Protein AF-A0A4Y9FQD1-F1 (afdb_monomer)

Organism: Streptococcus acidominimus (NCBI:txid1326)

Foldseek 3Di:
DDDDDDDPDPVVVVVVVVVVVVVVCVVCVCVVVVVVVVVVVVVVVVVVVVVVVVVVVVVVVVVVVVVVVVVVVVVVVQLVLLQVLLVVLVHDSVCSVVQDDPDSVSSNVSSVVVSVVVVVVVVVVVVD

InterPro domains:
  IPR025580 Capsid assembly scaffolding protein Gp46 [PF14265] (9-127)

Solvent-accessible surface area (backbone atoms only — not comparable to full-atom values): 7179 Å² total; per-residue (Å²): 131,85,78,90,75,85,79,89,47,71,70,59,48,53,48,54,50,49,54,53,51,50,56,51,49,65,75,50,67,59,48,65,62,52,50,54,51,48,56,50,51,51,52,49,50,51,52,51,51,54,50,51,54,51,50,52,53,50,52,53,51,49,52,51,52,49,52,59,45,51,54,48,50,54,52,49,51,50,50,52,50,32,40,52,46,18,55,75,48,71,38,57,72,90,50,12,85,68,53,55,61,94,48,72,68,45,30,44,54,40,29,50,51,50,36,56,48,52,53,54,52,54,55,61,62,72,78,108

Secondary structure (DSSP, 8-state):
-PPPPPP-SHHHHHHHHHHHHHHHHHHTTTHHHHHHHHHHHHHHHHHHHHHHHHHHHHHHHHHHHHHHHHHHHHHHHHHHHHHHHHHHTT--GGGGGG---SSHHHHHHHHHHHHHHHHHHHHHHH--

Mean predicted aligned error: 10.74 Å

Nearest PDB structures (foldseek):
  3g67-assembly1_B  TM=3.953E-01  e=9.679E+00  Thermotoga maritima
  3g6b-assembly1_B  TM=3.964E-01  e=9.679E+00  Thermotoga maritima

pLDDT: mean 89.92, std 9.3, range [47.16, 97.5]

Radius of gyration: 43.84 Å; Cα contacts (8 Å, |Δi|>4): 45; chains: 1; bounding box: 84×26×117 Å

Structure (mmCIF, N/CA/C/O backbone):
data_AF-A0A4Y9FQD1-F1
#
_entry.id   AF-A0A4Y9FQD1-F1
#
loop_
_atom_site.group_PDB
_atom_site.id
_atom_site.type_symbol
_atom_site.label_atom_id
_atom_site.label_alt_id
_atom_site.label_comp_id
_atom_site.label_asym_id
_atom_site.label_entity_id
_atom_site.label_seq_id
_atom_site.pdbx_PDB_ins_code
_atom_site.Cartn_x
_atom_site.Cartn_y
_atom_site.Cartn_z
_atom_site.occupancy
_atom_site.B_iso_or_equiv
_atom_site.auth_seq_id
_atom_site.auth_comp_id
_atom_site.auth_asym_id
_atom_site.auth_atom_id
_atom_site.pdbx_PDB_model_num
ATOM 1 N N . MET A 1 1 ? -33.804 21.192 56.366 1.00 48.72 1 MET A N 1
ATOM 2 C CA . MET A 1 1 ? -33.091 20.150 57.135 1.00 48.72 1 MET A CA 1
ATOM 3 C C . MET A 1 1 ? -34.167 19.258 57.721 1.00 48.72 1 MET A C 1
ATOM 5 O O . MET A 1 1 ? -35.011 19.784 58.428 1.00 48.72 1 MET A O 1
ATOM 9 N N . SER A 1 2 ? -34.240 17.985 57.329 1.00 73.19 2 SER A N 1
ATOM 10 C CA . SER A 1 2 ? -35.227 17.065 57.913 1.00 73.19 2 SER A CA 1
ATOM 11 C C . SER A 1 2 ? -34.870 16.840 59.379 1.00 73.19 2 SER A C 1
ATOM 13 O O . SER A 1 2 ? -33.720 16.505 59.662 1.00 73.19 2 SER A O 1
ATOM 15 N N . GLU A 1 3 ? -35.821 17.021 60.293 1.00 79.12 3 GLU A N 1
ATOM 16 C CA . GLU A 1 3 ? -35.652 16.622 61.692 1.00 79.12 3 GLU A CA 1
ATOM 17 C C . GLU A 1 3 ? -35.409 15.108 61.777 1.00 79.12 3 GLU A C 1
ATOM 19 O O . GLU A 1 3 ? -35.915 14.329 60.959 1.00 79.12 3 GLU A O 1
ATOM 24 N N . PHE A 1 4 ? -34.573 14.697 62.732 1.00 80.62 4 PHE A N 1
ATOM 25 C CA . PHE A 1 4 ? -34.274 13.290 62.969 1.00 80.62 4 PHE A CA 1
ATOM 26 C C . PHE A 1 4 ? -35.515 12.603 63.542 1.00 80.62 4 PHE A C 1
ATOM 28 O O . PHE A 1 4 ? -35.974 12.949 64.628 1.00 80.62 4 PHE A O 1
ATOM 35 N N . LYS A 1 5 ? -36.041 11.616 62.814 1.00 81.44 5 LYS A N 1
ATOM 36 C CA . LYS A 1 5 ? -37.137 10.769 63.280 1.00 81.44 5 LYS A CA 1
ATOM 37 C C . LYS A 1 5 ? -36.567 9.463 63.826 1.00 81.44 5 LYS A C 1
ATOM 39 O O . LYS A 1 5 ? -35.915 8.722 63.089 1.00 81.44 5 LYS A O 1
ATOM 44 N N . THR A 1 6 ? -36.812 9.189 65.105 1.00 82.00 6 THR A N 1
ATOM 45 C CA . THR A 1 6 ? -36.463 7.919 65.750 1.00 82.00 6 THR A CA 1
ATOM 46 C C . THR A 1 6 ? -37.220 6.766 65.100 1.00 82.00 6 THR A C 1
ATOM 48 O O . THR A 1 6 ? -38.415 6.869 64.831 1.00 82.00 6 THR A O 1
ATOM 51 N N . ILE A 1 7 ? -36.509 5.675 64.822 1.00 84.81 7 ILE A N 1
ATOM 52 C CA . ILE A 1 7 ? -37.099 4.443 64.297 1.00 84.81 7 ILE A CA 1
ATOM 53 C C . ILE A 1 7 ? -37.587 3.632 65.494 1.00 84.81 7 ILE A C 1
ATOM 55 O O . ILE A 1 7 ? -36.787 3.287 66.362 1.00 84.81 7 ILE A O 1
ATOM 59 N N . GLU A 1 8 ? -38.884 3.341 65.547 1.00 86.56 8 GLU A N 1
ATOM 60 C CA . GLU A 1 8 ? -39.513 2.719 66.722 1.00 86.56 8 GLU A CA 1
ATOM 61 C C . GLU A 1 8 ? -39.756 1.218 66.529 1.00 86.56 8 GLU A C 1
ATOM 63 O O . GLU A 1 8 ? -40.037 0.498 67.486 1.00 86.56 8 GLU A O 1
ATOM 68 N N . THR A 1 9 ? -39.623 0.717 65.295 1.00 91.38 9 THR A N 1
ATOM 69 C CA . THR A 1 9 ? -39.873 -0.692 64.972 1.00 91.38 9 THR A CA 1
ATOM 70 C C . THR A 1 9 ? -38.828 -1.275 64.024 1.00 91.38 9 THR A C 1
ATOM 72 O O . THR A 1 9 ? -38.329 -0.605 63.118 1.00 91.38 9 THR A O 1
ATOM 75 N N . GLN A 1 10 ? -38.552 -2.576 64.171 1.00 89.94 10 GLN A N 1
ATOM 76 C CA . GLN A 1 10 ? -37.662 -3.308 63.260 1.00 89.94 10 GLN A CA 1
ATOM 77 C C . GLN A 1 10 ? -38.162 -3.255 61.808 1.00 89.94 10 GLN A C 1
ATOM 79 O O . GLN A 1 10 ? -37.381 -3.099 60.876 1.00 89.94 10 GLN A O 1
ATOM 84 N N . LYS A 1 11 ? -39.484 -3.295 61.614 1.00 88.75 11 LYS A N 1
ATOM 85 C CA . LYS A 1 11 ? -40.111 -3.226 60.290 1.00 88.75 11 LYS A CA 1
ATOM 86 C C . LYS A 1 11 ? -39.841 -1.893 59.578 1.00 88.75 11 LYS A C 1
ATOM 88 O O . LYS A 1 11 ? -39.659 -1.877 58.362 1.00 88.75 11 LYS A O 1
ATOM 93 N N . GLU A 1 12 ? -39.821 -0.778 60.308 1.00 88.19 12 GLU A N 1
ATOM 94 C CA . GLU A 1 12 ? -39.453 0.529 59.748 1.00 88.19 12 GLU A CA 1
ATOM 95 C C . GLU A 1 12 ? -37.965 0.601 59.398 1.00 88.19 12 GLU A C 1
ATOM 97 O O . GLU A 1 12 ? -37.618 1.126 58.337 1.00 88.19 12 GLU A O 1
ATOM 102 N N . LEU A 1 13 ? -37.098 0.026 60.237 1.00 90.56 13 LEU A N 1
ATOM 103 C CA . LEU A 1 13 ? -35.665 -0.075 59.957 1.00 90.56 13 LEU A CA 1
ATOM 104 C C . LEU A 1 13 ? -35.409 -0.869 58.669 1.00 90.56 13 LEU A C 1
ATOM 106 O O . LEU A 1 13 ? -34.745 -0.370 57.757 1.00 90.56 13 LEU A O 1
ATOM 110 N N . ASP A 1 14 ? -35.996 -2.061 58.560 1.00 92.38 14 ASP A N 1
ATOM 111 C CA . ASP A 1 14 ? -35.841 -2.942 57.400 1.00 92.38 14 ASP A CA 1
ATOM 112 C C . ASP A 1 14 ? -36.347 -2.271 56.119 1.00 92.38 14 ASP A C 1
ATOM 114 O O . ASP A 1 14 ? -35.713 -2.371 55.065 1.00 92.38 14 ASP A O 1
ATOM 118 N N . ARG A 1 15 ? -37.452 -1.516 56.202 1.00 91.75 15 ARG A N 1
ATOM 119 C CA . ARG A 1 15 ? -37.978 -0.737 55.075 1.00 91.75 15 ARG A CA 1
ATOM 120 C C . ARG A 1 15 ? -36.991 0.338 54.614 1.00 91.75 15 ARG A C 1
ATOM 122 O O . ARG A 1 15 ? -36.703 0.420 53.421 1.00 91.75 15 ARG A O 1
ATOM 129 N N . ILE A 1 16 ? -36.467 1.152 55.531 1.00 89.81 16 ILE A N 1
ATOM 130 C CA . ILE A 1 16 ? -35.540 2.247 55.199 1.00 89.81 16 ILE A CA 1
ATOM 131 C C . ILE A 1 16 ? -34.241 1.695 54.598 1.00 89.81 16 ILE A C 1
ATOM 133 O O . ILE A 1 16 ? -33.730 2.239 53.612 1.00 89.81 16 ILE A O 1
ATOM 137 N N . ILE A 1 17 ? -33.716 0.604 55.165 1.00 91.75 17 ILE A N 1
ATOM 138 C CA . ILE A 1 17 ? -32.528 -0.084 54.647 1.00 91.75 17 ILE A CA 1
ATOM 139 C C . ILE A 1 17 ? -32.807 -0.629 53.245 1.00 91.75 17 ILE A C 1
ATOM 141 O O . ILE A 1 17 ? -32.017 -0.386 52.333 1.00 91.75 17 ILE A O 1
ATOM 145 N N . SER A 1 18 ? -33.949 -1.288 53.042 1.00 91.62 18 SER A N 1
ATOM 146 C CA . SER A 1 18 ? -34.343 -1.839 51.740 1.00 91.62 18 SER A CA 1
ATOM 147 C C . SER A 1 18 ? -34.477 -0.754 50.672 1.00 91.62 18 SER A C 1
ATOM 149 O O . SER A 1 18 ? -33.934 -0.901 49.579 1.00 91.62 18 SER A O 1
ATOM 151 N N . GLU A 1 19 ? -35.117 0.376 50.987 1.00 92.56 19 GLU A N 1
ATOM 152 C CA . GLU A 1 19 ? -35.219 1.523 50.076 1.00 92.56 19 GLU A CA 1
ATOM 153 C C . GLU A 1 19 ? -33.838 2.113 49.746 1.00 92.56 19 GLU A C 1
ATOM 155 O O . GLU A 1 19 ? -33.565 2.486 48.602 1.00 92.56 19 GLU A O 1
ATOM 160 N N . ARG A 1 20 ? -32.932 2.195 50.729 1.00 92.56 20 ARG A N 1
ATOM 161 C CA . ARG A 1 20 ? -31.570 2.700 50.511 1.00 92.56 20 ARG A CA 1
ATOM 162 C C . ARG A 1 20 ? -30.737 1.748 49.653 1.00 92.56 20 ARG A C 1
ATOM 164 O O . ARG A 1 20 ? -30.029 2.224 48.766 1.00 92.56 20 ARG A O 1
ATOM 171 N N . LEU A 1 21 ? -30.863 0.441 49.872 1.00 90.75 21 LEU A N 1
ATOM 172 C CA . LEU A 1 21 ? -30.219 -0.591 49.060 1.00 90.75 21 LEU A CA 1
ATOM 173 C C . LEU A 1 21 ? -30.775 -0.615 47.634 1.00 90.75 21 LEU A C 1
ATOM 175 O O . LEU A 1 21 ? -29.994 -0.710 46.694 1.00 90.75 21 LEU A O 1
ATOM 179 N N . ALA A 1 22 ? -32.089 -0.464 47.450 1.00 91.94 22 ALA A N 1
ATOM 180 C CA . ALA A 1 22 ? -32.702 -0.363 46.126 1.00 91.94 22 ALA A CA 1
ATOM 181 C C . ALA A 1 22 ? -32.187 0.865 45.362 1.00 91.94 22 ALA A C 1
ATOM 183 O O . ALA A 1 22 ? -31.768 0.748 44.214 1.00 91.94 22 ALA A O 1
ATOM 184 N N . ARG A 1 23 ? -32.112 2.032 46.024 1.00 90.69 23 ARG A N 1
ATOM 185 C CA . ARG A 1 23 ? -31.501 3.236 45.437 1.00 90.69 23 ARG A CA 1
ATOM 186 C C . ARG A 1 23 ? -30.039 3.013 45.051 1.00 90.69 23 ARG A C 1
ATOM 188 O O . ARG A 1 23 ? -29.623 3.505 44.011 1.00 90.69 23 ARG A O 1
ATOM 195 N N . GLN A 1 24 ? -29.257 2.297 45.862 1.00 89.12 24 GLN A N 1
ATOM 196 C CA . GLN A 1 24 ? -27.869 1.977 45.515 1.00 89.12 24 GLN A CA 1
ATOM 197 C C . GLN A 1 24 ? -27.778 1.015 44.332 1.00 89.12 24 GLN A C 1
ATOM 199 O O . GLN A 1 24 ? -27.035 1.304 43.404 1.00 89.12 24 GLN A O 1
ATOM 204 N N . LYS A 1 25 ? -28.553 -0.073 44.324 1.00 88.12 25 LYS A N 1
ATOM 205 C CA . LYS A 1 25 ? -28.577 -1.032 43.211 1.00 88.12 25 LYS A CA 1
ATOM 206 C C . LYS A 1 25 ? -28.956 -0.351 41.900 1.00 88.12 25 LYS A C 1
ATOM 208 O O . LYS A 1 25 ? -28.228 -0.493 40.929 1.00 88.12 25 LYS A O 1
ATOM 213 N N . ASN A 1 26 ? -29.996 0.485 41.907 1.00 89.50 26 ASN A N 1
ATOM 214 C CA . ASN A 1 26 ? -30.429 1.230 40.722 1.00 89.50 26 ASN A CA 1
ATOM 215 C C . ASN A 1 26 ? -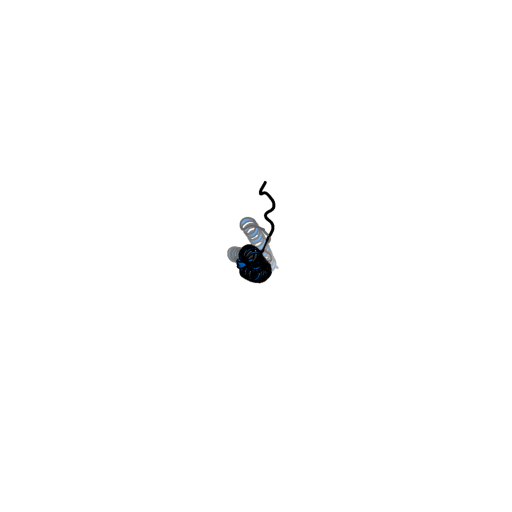29.356 2.173 40.163 1.00 89.50 26 ASN A C 1
ATOM 217 O O . ASN A 1 26 ? -29.339 2.423 38.966 1.00 89.50 26 ASN A O 1
ATOM 221 N N . ARG A 1 27 ? -28.443 2.688 40.997 1.00 87.94 27 ARG A N 1
ATOM 222 C CA . ARG A 1 27 ? -27.337 3.539 40.523 1.00 87.94 27 ARG A CA 1
ATO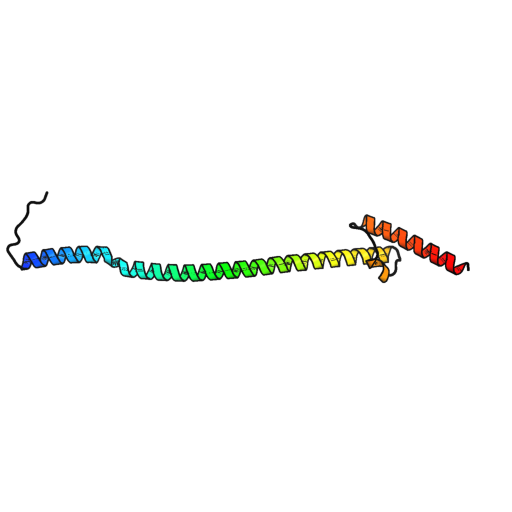M 223 C C . ARG A 1 27 ? -26.259 2.776 39.755 1.00 87.94 27 ARG A C 1
ATOM 225 O O . ARG A 1 27 ? -25.491 3.417 39.049 1.00 87.94 27 ARG A O 1
ATOM 232 N N . PHE A 1 28 ? -26.181 1.460 39.925 1.00 88.69 28 PHE A N 1
ATOM 233 C CA . PHE A 1 28 ? -25.166 0.603 39.309 1.00 88.69 28 PHE A CA 1
ATOM 234 C C . PHE A 1 28 ? -25.786 -0.502 38.448 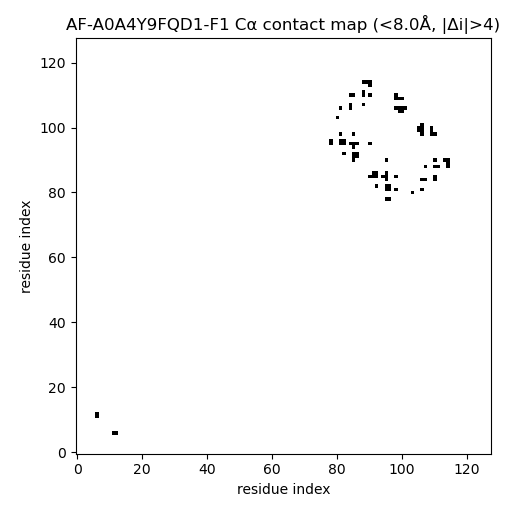1.00 88.69 28 PHE A C 1
ATOM 236 O O . PHE A 1 28 ? -25.091 -1.448 38.095 1.00 88.69 28 PHE A O 1
ATOM 243 N N . MET A 1 29 ? -27.076 -0.395 38.108 1.00 88.50 29 MET A N 1
ATOM 244 C CA . MET A 1 29 ? -27.770 -1.404 37.300 1.00 88.50 29 MET A CA 1
ATOM 245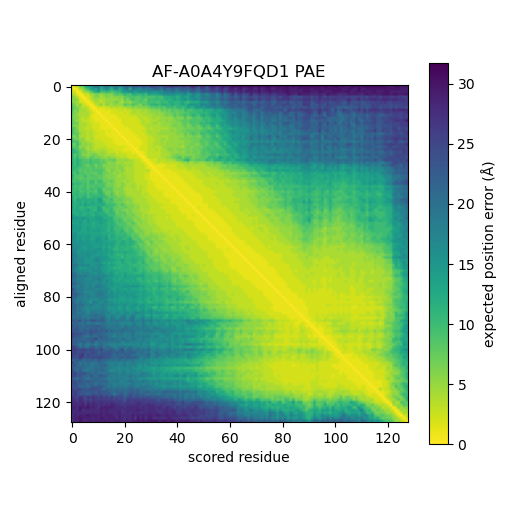 C C . MET A 1 29 ? -27.101 -1.631 35.943 1.00 88.50 29 MET A C 1
ATOM 247 O O . MET A 1 29 ? -27.060 -2.762 35.476 1.00 88.50 29 MET A O 1
ATOM 251 N N . ASP A 1 30 ? -26.523 -0.580 35.367 1.00 92.50 30 ASP A N 1
ATOM 252 C CA . ASP A 1 30 ? -25.929 -0.627 34.029 1.00 92.50 30 ASP A CA 1
ATOM 253 C C . ASP A 1 30 ? -24.413 -0.888 34.073 1.00 92.50 30 ASP A C 1
ATOM 255 O O . ASP A 1 30 ? -23.745 -0.861 33.043 1.00 92.50 30 ASP A O 1
ATOM 259 N N . TYR A 1 31 ? -23.838 -1.108 35.263 1.00 91.81 31 TYR A N 1
ATOM 260 C CA . TYR A 1 31 ? -22.388 -1.237 35.428 1.00 91.81 31 TYR A CA 1
ATOM 261 C C . TYR A 1 31 ? -21.824 -2.438 34.665 1.00 91.81 31 TYR A C 1
ATOM 263 O O . TYR A 1 31 ? -20.820 -2.294 33.972 1.00 91.81 31 TYR A O 1
ATOM 271 N N . ASP A 1 32 ? -22.489 -3.592 34.749 1.00 91.25 32 ASP A N 1
ATOM 272 C CA . ASP A 1 32 ? -22.053 -4.804 34.051 1.00 91.25 32 ASP A CA 1
ATOM 273 C C . ASP A 1 32 ? -22.127 -4.614 32.527 1.00 91.25 32 ASP A C 1
ATOM 275 O O . ASP A 1 32 ? -21.175 -4.925 31.820 1.00 91.25 32 ASP A O 1
ATOM 279 N N . GLN A 1 33 ? -23.188 -3.971 32.025 1.00 93.50 33 GLN A N 1
ATOM 280 C CA . GLN A 1 33 ? -23.325 -3.650 30.598 1.00 93.50 33 GLN A CA 1
ATOM 281 C C . GLN A 1 33 ? -22.243 -2.680 30.112 1.00 93.50 33 GLN A C 1
ATOM 283 O O . GLN A 1 33 ? -21.705 -2.838 29.016 1.00 93.50 33 GLN A O 1
ATOM 288 N N . LEU A 1 34 ? -21.918 -1.662 30.916 1.00 94.00 34 LEU A N 1
ATOM 289 C CA . LEU A 1 34 ? -20.858 -0.713 30.589 1.00 94.00 34 LEU A CA 1
ATOM 290 C C . LEU A 1 34 ? -19.493 -1.403 30.572 1.00 94.00 34 LEU A C 1
ATOM 292 O O . LEU A 1 34 ? -18.682 -1.116 29.695 1.00 94.00 34 LEU A O 1
ATOM 296 N N . LYS A 1 35 ? -19.247 -2.312 31.519 1.00 95.38 35 LYS A N 1
ATOM 297 C CA . LYS A 1 35 ? -18.013 -3.090 31.586 1.00 95.38 35 LYS A CA 1
ATOM 298 C C . LYS A 1 35 ? -17.850 -3.974 30.348 1.00 95.38 35 LYS A C 1
ATOM 300 O O . LYS A 1 35 ? -16.814 -3.884 29.696 1.00 95.38 35 LYS A O 1
ATOM 305 N N . ASP A 1 36 ? -18.884 -4.731 29.986 1.00 95.88 36 ASP A N 1
ATOM 306 C CA . ASP A 1 36 ? -18.875 -5.583 28.791 1.00 95.88 36 ASP A CA 1
ATOM 307 C C . ASP A 1 36 ? -18.618 -4.753 27.524 1.00 95.88 36 ASP A C 1
ATOM 309 O O . ASP A 1 36 ? -17.807 -5.123 26.675 1.00 95.88 36 ASP A O 1
ATOM 313 N N . ARG A 1 37 ? -19.247 -3.573 27.420 1.00 95.44 37 ARG A N 1
ATOM 314 C CA . ARG A 1 37 ? -19.048 -2.680 26.273 1.00 95.44 37 ARG A CA 1
ATOM 315 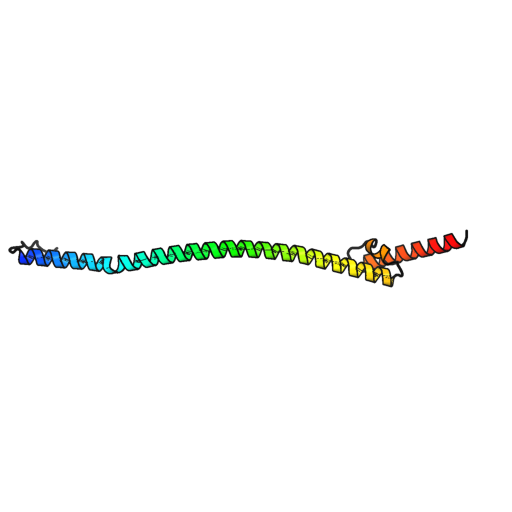C C . ARG A 1 37 ? -17.631 -2.116 26.202 1.00 95.44 37 ARG A C 1
ATOM 317 O O . ARG A 1 37 ? -17.116 -1.923 25.103 1.00 95.44 37 ARG A O 1
ATOM 324 N N . VAL A 1 38 ? -17.008 -1.820 27.341 1.00 96.31 38 VAL A N 1
ATOM 325 C CA . VAL A 1 38 ? -15.613 -1.361 27.382 1.00 96.31 38 VAL A CA 1
ATOM 326 C C . VAL A 1 38 ? -14.673 -2.480 26.939 1.00 96.31 38 VAL A C 1
ATOM 328 O O . VAL A 1 38 ? -13.836 -2.230 26.078 1.00 96.31 38 VAL A O 1
ATOM 331 N N . GLU A 1 39 ? -14.847 -3.705 27.438 1.00 96.31 39 GLU A N 1
ATOM 332 C CA . GLU A 1 39 ? -14.025 -4.855 27.025 1.00 96.31 39 GLU A CA 1
ATOM 333 C C . GLU A 1 39 ? -14.166 -5.151 25.516 1.00 96.31 39 GLU A C 1
ATOM 335 O O . GLU A 1 39 ? -13.173 -5.409 24.824 1.00 96.31 39 GLU A O 1
ATOM 340 N N . GLU A 1 40 ? -15.383 -5.047 24.973 1.00 96.75 40 GLU A N 1
ATOM 341 C CA . GLU A 1 40 ? -15.646 -5.178 23.535 1.00 96.75 40 GLU A CA 1
ATOM 342 C C . GLU A 1 40 ? -14.935 -4.082 22.724 1.00 96.75 40 GLU A C 1
ATOM 344 O O . GLU A 1 40 ? -14.225 -4.385 21.765 1.00 96.75 40 GLU A O 1
ATOM 349 N N . LEU A 1 41 ? -15.068 -2.815 23.134 1.00 97.31 41 LEU A N 1
ATOM 350 C CA . LEU A 1 41 ? -14.433 -1.675 22.463 1.00 97.31 41 LEU A CA 1
ATOM 351 C C . LEU A 1 41 ? -12.904 -1.710 22.548 1.00 97.31 41 LEU A C 1
ATOM 353 O O . LEU A 1 41 ? -12.233 -1.267 21.614 1.00 97.31 41 LEU A O 1
ATOM 357 N N . GLU A 1 42 ? -12.337 -2.199 23.649 1.00 96.94 42 GLU A N 1
ATOM 358 C CA . GLU A 1 42 ? -10.893 -2.403 23.786 1.00 96.94 42 GLU A CA 1
ATOM 359 C C . GLU A 1 42 ? -10.410 -3.489 22.822 1.00 96.94 42 GLU A C 1
ATOM 361 O O . GLU A 1 42 ? -9.430 -3.286 22.101 1.00 96.94 42 GLU A O 1
ATOM 366 N N . THR A 1 43 ? -11.138 -4.603 22.738 1.00 96.94 43 THR A N 1
ATOM 367 C CA . THR A 1 43 ? -10.831 -5.698 21.810 1.00 96.94 43 THR A CA 1
ATOM 368 C C . THR A 1 43 ? -10.933 -5.241 20.352 1.00 96.94 43 THR A C 1
ATOM 370 O O . THR A 1 43 ? -10.032 -5.508 19.552 1.00 96.94 43 THR A O 1
ATOM 373 N N . GLU A 1 44 ? -11.987 -4.500 20.005 1.00 96.44 44 GLU A N 1
ATOM 374 C CA . GLU A 1 44 ? -12.173 -3.926 18.671 1.00 96.44 44 GLU A CA 1
ATOM 375 C C . GLU A 1 44 ? -11.060 -2.923 18.337 1.00 96.44 44 GLU A C 1
ATOM 377 O O . GLU A 1 44 ? -10.462 -3.006 17.265 1.00 96.44 44 GLU A O 1
ATOM 382 N N . ASN A 1 45 ? -10.703 -2.028 19.265 1.00 96.50 45 ASN A N 1
ATOM 383 C CA . ASN A 1 45 ? -9.599 -1.085 19.066 1.00 96.50 45 ASN A CA 1
ATOM 384 C C . ASN A 1 45 ? -8.259 -1.788 18.852 1.00 96.50 45 ASN A C 1
ATOM 386 O O . ASN A 1 45 ? -7.464 -1.344 18.022 1.00 96.50 45 ASN A O 1
ATOM 390 N N . LEU A 1 46 ? -7.978 -2.865 19.587 1.00 96.69 46 LEU A N 1
ATOM 391 C CA . LEU A 1 46 ? -6.765 -3.653 19.374 1.00 96.69 46 LEU A CA 1
ATOM 392 C C . LEU A 1 46 ? -6.765 -4.282 17.976 1.00 96.69 46 LEU A C 1
ATOM 394 O O . LEU A 1 46 ? -5.779 -4.139 17.252 1.00 96.69 46 LEU A O 1
ATOM 398 N N . GLY A 1 47 ? -7.882 -4.891 17.565 1.00 96.88 47 GLY A N 1
ATOM 399 C CA . GLY A 1 47 ? -8.040 -5.471 16.230 1.00 96.88 47 GLY A CA 1
ATOM 400 C C . GLY A 1 47 ? -7.873 -4.441 15.110 1.00 96.88 47 GLY A C 1
ATOM 401 O O . GLY A 1 47 ? -7.108 -4.662 14.169 1.00 96.88 47 GLY A O 1
ATOM 402 N N . LEU A 1 48 ? -8.522 -3.281 15.238 1.00 97.12 48 LEU A N 1
ATOM 403 C CA . LEU A 1 48 ? -8.412 -2.177 14.285 1.00 97.12 48 LEU A CA 1
ATOM 404 C C . LEU A 1 48 ? -6.986 -1.630 14.216 1.00 97.12 48 LEU A C 1
ATOM 406 O O . LEU A 1 48 ? -6.467 -1.425 13.121 1.00 97.12 48 LEU A O 1
ATOM 410 N N . ASN A 1 49 ? -6.315 -1.441 15.354 1.00 96.81 49 ASN A N 1
ATOM 411 C CA . ASN A 1 49 ? -4.928 -0.983 15.366 1.00 96.81 49 ASN A CA 1
ATOM 412 C C . ASN A 1 49 ? -3.995 -1.980 14.669 1.00 96.81 49 ASN A C 1
ATOM 414 O O . ASN A 1 49 ? -3.163 -1.560 13.866 1.00 96.81 49 ASN A O 1
ATOM 418 N N . SER A 1 50 ? -4.156 -3.285 14.911 1.00 96.75 50 SER A N 1
ATOM 419 C CA . SER A 1 50 ? -3.394 -4.325 14.208 1.00 96.75 50 SER A CA 1
ATOM 420 C C . SER A 1 50 ? -3.676 -4.353 12.701 1.00 96.75 50 SER A C 1
ATOM 422 O O . SER A 1 50 ? -2.753 -4.517 11.904 1.00 96.75 50 SER A O 1
ATOM 424 N N . ALA A 1 51 ? -4.929 -4.152 12.285 1.00 96.38 51 ALA A N 1
ATOM 425 C CA . ALA A 1 51 ? -5.280 -4.068 10.870 1.00 96.38 51 ALA A CA 1
ATOM 426 C C . ALA A 1 51 ? -4.660 -2.826 10.207 1.00 96.38 51 ALA A C 1
ATOM 428 O O . ALA A 1 51 ? -4.106 -2.913 9.113 1.00 96.38 51 ALA A O 1
ATOM 429 N N . VAL A 1 52 ? -4.683 -1.677 10.889 1.00 97.25 52 VAL A N 1
ATOM 430 C CA . VAL A 1 52 ? -4.077 -0.430 10.403 1.00 97.25 52 VAL A CA 1
ATOM 431 C C . VAL A 1 52 ? -2.561 -0.557 10.270 1.00 97.25 52 VAL A C 1
ATOM 433 O O . VAL A 1 52 ? -1.996 -0.065 9.292 1.00 97.25 52 VAL A O 1
ATOM 436 N N . THR A 1 53 ? -1.874 -1.196 11.220 1.00 96.38 53 THR A N 1
ATOM 437 C CA . THR A 1 53 ? -0.421 -1.393 11.117 1.00 96.38 53 THR A CA 1
ATOM 438 C C . THR A 1 53 ? -0.060 -2.330 9.970 1.00 96.38 53 THR A C 1
ATOM 440 O O . THR A 1 53 ? 0.856 -2.007 9.213 1.00 96.38 53 THR A O 1
ATOM 443 N N . ALA A 1 54 ? -0.800 -3.428 9.791 1.00 96.62 54 ALA A N 1
ATOM 444 C CA . ALA A 1 54 ? -0.615 -4.339 8.663 1.00 96.62 54 ALA A CA 1
ATOM 445 C C . ALA A 1 54 ? -0.850 -3.626 7.321 1.00 96.62 54 ALA A C 1
ATOM 447 O O . ALA A 1 54 ? 0.008 -3.670 6.440 1.00 96.62 54 ALA A O 1
ATOM 448 N N . PHE A 1 55 ? -1.947 -2.874 7.200 1.00 96.81 55 PHE A N 1
ATOM 449 C CA . PHE A 1 55 ? -2.270 -2.125 5.985 1.00 96.81 55 PHE A CA 1
ATOM 450 C C . PHE A 1 55 ? -1.209 -1.069 5.647 1.00 96.81 55 PHE A C 1
ATOM 452 O O . PHE A 1 55 ? -0.836 -0.904 4.489 1.00 96.81 55 PHE A O 1
ATOM 459 N N . LYS A 1 56 ? -0.661 -0.370 6.651 1.00 96.44 56 LYS A N 1
ATOM 460 C CA . LYS A 1 56 ? 0.441 0.586 6.441 1.00 96.44 56 LYS A CA 1
ATOM 461 C C . LYS A 1 56 ? 1.708 -0.091 5.917 1.00 96.44 56 LYS A C 1
ATOM 463 O O . LYS A 1 56 ? 2.367 0.466 5.042 1.00 96.44 56 LYS A O 1
ATOM 468 N N . GLN A 1 57 ? 2.054 -1.266 6.442 1.00 96.19 57 GLN A N 1
ATOM 469 C CA . GLN A 1 57 ? 3.208 -2.034 5.964 1.00 96.19 57 GLN A CA 1
ATOM 470 C C . GLN A 1 57 ? 3.005 -2.511 4.524 1.00 96.19 57 GLN A C 1
ATOM 472 O O . GLN A 1 57 ? 3.910 -2.380 3.701 1.00 96.19 57 GLN A O 1
ATOM 477 N N . GLU A 1 58 ? 1.813 -3.014 4.212 1.00 96.50 58 GLU A N 1
ATOM 478 C CA . GLU A 1 58 ? 1.465 -3.468 2.868 1.00 96.50 58 GLU A CA 1
ATOM 479 C C . GLU A 1 58 ? 1.482 -2.305 1.866 1.00 96.50 58 GLU A C 1
ATOM 481 O O . GLU A 1 58 ? 2.128 -2.390 0.825 1.00 96.50 58 GLU A O 1
ATOM 486 N N . SER A 1 59 ? 0.882 -1.167 2.228 1.00 95.62 59 SER A N 1
ATOM 487 C CA . SER A 1 59 ? 0.902 0.051 1.415 1.00 95.62 59 SER A CA 1
ATOM 488 C C . SER A 1 59 ? 2.324 0.531 1.131 1.00 95.62 59 SER A C 1
ATOM 490 O O . SER A 1 59 ? 2.614 0.896 -0.003 1.00 95.62 59 SER A O 1
ATOM 492 N N . ALA A 1 60 ? 3.220 0.512 2.122 1.00 96.12 60 ALA A N 1
ATOM 493 C CA . ALA A 1 60 ? 4.619 0.882 1.913 1.00 96.12 60 ALA A CA 1
ATOM 494 C C . ALA A 1 60 ? 5.340 -0.095 0.966 1.00 96.12 60 ALA A C 1
ATOM 496 O O . ALA A 1 60 ? 6.162 0.325 0.151 1.00 96.12 60 ALA A O 1
ATOM 497 N N . SER A 1 61 ? 5.016 -1.391 1.039 1.00 96.44 61 SER A N 1
ATOM 498 C CA . SER A 1 61 ? 5.537 -2.389 0.101 1.00 96.44 61 SER A CA 1
ATOM 499 C C . SER A 1 61 ? 5.054 -2.129 -1.325 1.00 96.44 61 SER A C 1
ATOM 501 O O . SER A 1 61 ? 5.871 -2.139 -2.244 1.00 96.44 61 SER A O 1
ATOM 503 N N . TYR A 1 62 ? 3.762 -1.842 -1.513 1.00 96.38 62 TYR A N 1
ATOM 504 C CA . TYR A 1 62 ? 3.219 -1.516 -2.830 1.00 96.38 62 TYR A CA 1
ATOM 505 C C . TYR A 1 62 ? 3.805 -0.227 -3.400 1.00 96.38 62 TYR A C 1
ATOM 507 O O . TYR A 1 62 ? 4.163 -0.217 -4.571 1.00 96.38 62 TYR A O 1
ATOM 515 N N . SER A 1 63 ? 3.974 0.826 -2.594 1.00 96.25 63 SER A N 1
ATOM 516 C CA . SER A 1 63 ? 4.631 2.060 -3.049 1.00 96.25 63 SER A CA 1
ATOM 517 C C . SER A 1 63 ? 6.034 1.788 -3.588 1.00 96.25 63 SER A C 1
ATOM 519 O O . SER A 1 63 ? 6.357 2.228 -4.685 1.00 96.25 63 SER A O 1
ATOM 521 N N . LYS A 1 64 ? 6.828 0.973 -2.885 1.00 96.81 64 LYS A N 1
ATOM 522 C CA . LYS A 1 64 ? 8.160 0.588 -3.362 1.00 96.81 64 LYS A CA 1
ATOM 523 C C . LYS A 1 64 ? 8.107 -0.232 -4.657 1.00 96.81 64 LYS A C 1
ATOM 525 O O . LYS A 1 64 ? 8.916 -0.025 -5.550 1.00 96.81 64 LYS A O 1
ATOM 530 N N . GLN A 1 65 ? 7.162 -1.168 -4.769 1.00 97.12 65 GLN A N 1
ATOM 531 C CA . GLN A 1 65 ? 6.994 -1.947 -6.001 1.00 97.12 65 GLN A CA 1
ATOM 532 C C . GLN A 1 65 ? 6.595 -1.064 -7.187 1.00 97.12 65 GLN A C 1
ATOM 534 O O . GLN A 1 65 ? 7.023 -1.335 -8.304 1.00 97.12 65 GLN A O 1
ATOM 539 N N . ILE A 1 66 ? 5.787 -0.027 -6.954 1.00 97.38 66 ILE A N 1
ATOM 540 C CA . ILE A 1 66 ? 5.411 0.947 -7.980 1.00 97.38 66 ILE A CA 1
ATOM 541 C C . ILE A 1 66 ? 6.643 1.732 -8.431 1.00 97.38 66 ILE A C 1
ATOM 543 O O . ILE A 1 66 ? 6.899 1.758 -9.628 1.00 97.38 66 ILE A O 1
ATOM 547 N N . GLU A 1 67 ? 7.443 2.266 -7.506 1.00 97.00 67 GLU A N 1
ATOM 548 C CA . GLU A 1 67 ? 8.694 2.972 -7.835 1.00 97.00 67 GLU A CA 1
ATOM 549 C C . GLU A 1 67 ? 9.648 2.079 -8.654 1.00 97.00 67 GLU A C 1
ATOM 551 O O . GLU A 1 67 ? 10.090 2.464 -9.736 1.00 97.00 67 GLU A O 1
ATOM 556 N N . ASP A 1 68 ? 9.881 0.836 -8.211 1.00 97.06 68 ASP A N 1
ATOM 557 C CA . ASP A 1 68 ? 10.731 -0.131 -8.925 1.00 97.06 68 ASP A CA 1
ATOM 558 C C . ASP A 1 68 ? 10.198 -0.451 -10.341 1.00 97.06 68 ASP A C 1
ATOM 560 O O . ASP A 1 68 ? 10.968 -0.740 -11.265 1.00 97.06 68 ASP A O 1
ATOM 564 N N . LEU A 1 69 ? 8.872 -0.478 -10.525 1.00 97.50 69 LEU A N 1
ATOM 565 C CA . LEU A 1 69 ? 8.241 -0.717 -11.826 1.00 97.50 69 LEU A CA 1
ATOM 566 C C . LEU A 1 69 ? 8.308 0.518 -12.725 1.00 97.50 69 LEU A C 1
ATOM 568 O O . LEU A 1 69 ? 8.592 0.367 -13.912 1.00 97.50 69 LEU A O 1
ATOM 572 N N . GLU A 1 70 ? 8.090 1.712 -12.183 1.00 96.81 70 GLU A N 1
ATOM 573 C CA . GLU A 1 70 ? 8.211 2.978 -12.907 1.00 96.81 70 GLU A CA 1
ATOM 574 C C . GLU A 1 70 ? 9.640 3.180 -13.427 1.00 96.81 70 GLU A C 1
ATOM 576 O O . GLU A 1 70 ? 9.822 3.494 -14.605 1.00 96.81 70 GLU A O 1
ATOM 581 N N . GLU A 1 71 ? 10.661 2.885 -12.616 1.00 96.81 71 GLU A N 1
ATOM 582 C CA . GLU A 1 71 ? 12.063 2.925 -13.052 1.00 96.81 71 GLU A CA 1
ATOM 583 C C . GLU A 1 71 ? 12.345 1.944 -14.201 1.00 96.81 71 GLU A C 1
ATOM 585 O O . GLU A 1 71 ? 13.019 2.284 -15.180 1.00 96.81 71 GLU A O 1
ATOM 590 N N . LYS A 1 72 ? 11.805 0.721 -14.123 1.00 96.81 72 LYS A N 1
ATOM 591 C CA . LYS A 1 72 ? 11.941 -0.272 -15.201 1.00 96.81 72 LYS A CA 1
ATOM 592 C C . LYS A 1 72 ? 11.247 0.179 -16.478 1.00 96.81 72 LYS A C 1
ATOM 594 O O . LYS A 1 72 ? 11.820 0.022 -17.554 1.00 96.81 72 LYS A O 1
ATOM 599 N N . VAL A 1 73 ? 10.040 0.730 -16.370 1.00 96.75 73 VAL A N 1
ATOM 600 C CA . VAL A 1 73 ? 9.295 1.257 -17.519 1.00 96.75 73 VAL A CA 1
ATOM 601 C C . VAL A 1 73 ? 10.079 2.389 -18.176 1.00 96.75 73 VAL A C 1
ATOM 603 O O . VAL A 1 73 ? 10.334 2.306 -19.374 1.00 96.75 73 VAL A O 1
ATOM 606 N N . ALA A 1 74 ? 10.569 3.363 -17.405 1.00 94.25 74 ALA A N 1
ATOM 607 C CA . ALA A 1 74 ? 11.379 4.459 -17.933 1.00 94.25 74 ALA A CA 1
ATOM 608 C C . ALA A 1 74 ? 12.657 3.956 -18.634 1.00 94.25 74 ALA A C 1
ATOM 610 O O . ALA A 1 74 ? 13.008 4.423 -19.719 1.00 94.25 74 ALA A O 1
ATOM 611 N N . SER A 1 75 ? 13.333 2.957 -18.059 1.00 92.50 75 SER A N 1
ATOM 612 C CA . SER A 1 75 ? 14.509 2.320 -18.669 1.00 92.50 75 SER A CA 1
ATOM 613 C C . SER A 1 75 ? 14.180 1.630 -20.001 1.00 92.50 75 SER A C 1
ATOM 615 O O . SER A 1 75 ? 14.900 1.793 -20.996 1.00 92.50 75 SER A O 1
ATOM 617 N N . TYR A 1 76 ? 13.064 0.898 -20.067 1.00 95.00 76 TYR A N 1
ATOM 618 C CA . TYR A 1 76 ? 12.612 0.270 -21.308 1.00 95.00 76 TYR A CA 1
ATOM 619 C C . TYR A 1 76 ? 12.206 1.297 -22.363 1.00 95.00 76 TYR A C 1
ATOM 621 O O . TYR A 1 76 ? 12.587 1.147 -23.523 1.00 95.00 76 TYR A O 1
ATOM 629 N N . GLU A 1 77 ? 11.493 2.354 -21.982 1.00 92.94 77 GLU A N 1
ATOM 630 C CA . GLU A 1 77 ? 11.117 3.445 -22.884 1.00 92.94 77 GLU A CA 1
ATOM 631 C C . GLU A 1 77 ? 12.350 4.127 -23.487 1.00 92.94 77 GLU A C 1
ATOM 633 O O . GLU A 1 77 ? 12.416 4.310 -24.705 1.00 92.94 77 GLU A O 1
ATOM 638 N N . GLN A 1 78 ? 13.369 4.417 -22.670 1.00 91.62 78 GLN A N 1
ATOM 639 C CA . GLN A 1 78 ? 14.640 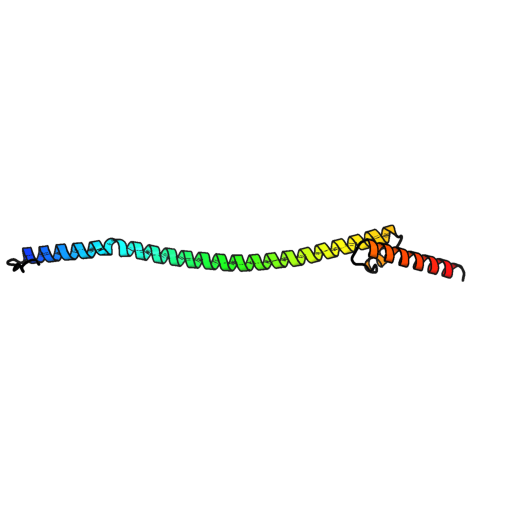4.965 -23.152 1.00 91.62 78 GLN A CA 1
ATOM 640 C C . GLN A 1 78 ? 15.361 4.010 -24.105 1.00 91.62 78 GLN A C 1
ATOM 642 O O . GLN A 1 78 ? 15.866 4.438 -25.143 1.00 91.62 78 GLN A O 1
ATOM 647 N N . THR A 1 79 ? 15.396 2.717 -23.780 1.00 92.19 79 THR A N 1
ATOM 648 C CA . THR A 1 79 ? 16.021 1.700 -24.638 1.00 92.19 79 THR A CA 1
ATOM 649 C C . THR A 1 79 ? 15.320 1.640 -25.995 1.00 92.19 79 THR A C 1
ATOM 651 O O . THR A 1 79 ? 15.970 1.722 -27.034 1.00 92.19 79 THR A O 1
ATOM 654 N N . ILE A 1 80 ? 13.984 1.598 -26.004 1.00 92.56 80 ILE A N 1
ATOM 655 C CA . ILE A 1 80 ? 13.175 1.594 -27.230 1.00 92.56 80 ILE A CA 1
ATOM 656 C C . ILE A 1 80 ? 13.422 2.858 -28.059 1.00 92.56 80 ILE A C 1
ATOM 658 O O . ILE A 1 80 ? 13.552 2.766 -29.283 1.00 92.56 80 ILE A O 1
ATOM 662 N N . LEU A 1 81 ? 13.495 4.028 -27.419 1.00 93.12 81 LEU A N 1
ATOM 663 C CA . LEU A 1 81 ? 13.784 5.291 -28.096 1.00 93.12 81 LEU A CA 1
ATOM 664 C C . LEU A 1 81 ? 15.163 5.253 -28.768 1.00 93.12 81 LEU A C 1
ATOM 666 O O . LEU A 1 81 ? 15.265 5.526 -29.964 1.00 93.12 81 LEU A O 1
ATOM 670 N N . ARG A 1 82 ? 16.203 4.830 -28.040 1.00 92.75 82 ARG A N 1
ATOM 671 C CA . ARG A 1 82 ? 17.562 4.670 -28.579 1.00 92.75 82 ARG A CA 1
ATOM 672 C C . ARG A 1 82 ? 17.606 3.693 -29.746 1.00 92.75 82 ARG A C 1
ATOM 674 O O . ARG A 1 82 ? 18.177 4.009 -30.786 1.00 92.75 82 ARG A O 1
ATOM 681 N N . THR A 1 83 ? 16.960 2.535 -29.619 1.00 92.94 83 THR A N 1
ATOM 682 C CA . THR A 1 83 ? 16.863 1.555 -30.707 1.00 92.94 83 THR A CA 1
ATOM 683 C C . THR A 1 83 ? 16.182 2.147 -31.934 1.00 92.94 83 THR A C 1
ATOM 685 O O . THR A 1 83 ? 16.683 1.988 -33.047 1.00 92.94 83 THR A O 1
ATOM 688 N N . ARG A 1 84 ? 15.060 2.852 -31.757 1.00 94.06 84 ARG A N 1
ATOM 689 C CA . ARG A 1 84 ? 14.338 3.484 -32.865 1.00 94.06 84 ARG A CA 1
ATOM 690 C C . ARG A 1 84 ? 15.224 4.485 -33.602 1.00 94.06 84 ARG A C 1
ATOM 692 O O . ARG A 1 84 ? 15.302 4.421 -34.826 1.00 94.06 84 ARG A O 1
ATOM 699 N N . ILE A 1 85 ? 15.903 5.360 -32.866 1.00 93.69 85 ILE A N 1
ATOM 700 C CA . ILE A 1 85 ? 16.772 6.398 -33.431 1.00 93.69 85 ILE A CA 1
ATOM 701 C C . ILE A 1 85 ? 17.978 5.774 -34.140 1.00 93.69 85 ILE A C 1
ATOM 703 O O . ILE A 1 85 ? 18.310 6.183 -35.253 1.00 93.69 85 ILE A O 1
ATOM 707 N N . ALA A 1 86 ? 18.600 4.748 -33.553 1.00 92.56 86 ALA A N 1
ATOM 708 C CA . ALA A 1 86 ? 19.700 4.024 -34.183 1.00 92.56 86 ALA A CA 1
ATOM 709 C C . ALA A 1 86 ? 19.277 3.426 -35.533 1.00 92.56 86 ALA A C 1
ATOM 711 O O . ALA A 1 86 ? 19.934 3.663 -36.546 1.00 92.56 86 ALA A O 1
ATOM 712 N N . LEU A 1 87 ? 18.138 2.727 -35.569 1.00 90.81 87 LEU A N 1
ATOM 713 C CA . LEU A 1 87 ? 17.614 2.125 -36.797 1.00 90.81 87 LEU A CA 1
ATOM 714 C C . LEU A 1 87 ? 17.244 3.177 -37.853 1.00 90.81 87 LEU A C 1
ATOM 716 O O . LEU A 1 87 ? 17.525 2.976 -39.032 1.00 90.81 87 LEU A O 1
ATOM 720 N N . GLN A 1 88 ? 16.655 4.305 -37.446 1.00 91.88 88 GLN A N 1
ATOM 721 C CA . GLN A 1 88 ? 16.327 5.412 -38.354 1.00 91.88 88 GLN A CA 1
ATOM 722 C C . GLN A 1 88 ? 17.571 6.041 -38.993 1.00 91.88 88 GLN A C 1
ATOM 724 O O . GLN A 1 88 ? 17.526 6.428 -40.157 1.00 91.88 88 GLN A O 1
ATOM 729 N N . ASN A 1 89 ? 18.683 6.092 -38.259 1.00 91.50 89 ASN A N 1
ATOM 730 C CA . ASN A 1 89 ? 19.958 6.637 -38.729 1.00 91.50 89 ASN A CA 1
ATOM 731 C C . ASN A 1 89 ? 20.878 5.580 -39.368 1.00 91.50 89 ASN A C 1
ATOM 733 O O . ASN A 1 89 ? 22.052 5.845 -39.624 1.00 91.50 89 ASN A O 1
ATOM 737 N N . GLY A 1 90 ? 20.366 4.371 -39.627 1.00 88.94 90 GLY A N 1
ATOM 738 C CA . GLY A 1 90 ? 21.120 3.296 -40.277 1.00 88.94 90 GLY A CA 1
ATOM 739 C C . GLY A 1 90 ? 22.245 2.706 -39.422 1.00 88.94 90 GLY A C 1
ATOM 740 O O . GLY A 1 90 ? 23.147 2.060 -39.956 1.00 88.94 90 GLY A O 1
ATOM 741 N N . LEU A 1 91 ? 22.212 2.917 -38.105 1.00 91.38 91 LEU A N 1
ATOM 742 C CA . LEU A 1 91 ? 23.151 2.311 -37.172 1.00 91.38 91 LEU A CA 1
ATOM 743 C C . LEU A 1 91 ? 22.739 0.861 -36.864 1.00 91.38 91 LEU A C 1
ATOM 745 O O . LEU A 1 91 ? 21.549 0.576 -36.692 1.00 91.38 91 LEU A O 1
ATOM 749 N N . PRO A 1 92 ? 23.706 -0.066 -36.744 1.00 90.06 92 PRO A N 1
ATOM 750 C CA . PRO A 1 92 ? 23.456 -1.401 -36.216 1.00 90.06 92 PRO A CA 1
ATOM 751 C C . PRO A 1 92 ? 22.763 -1.361 -34.850 1.00 90.06 92 PRO A C 1
ATOM 753 O O . PRO A 1 92 ? 23.073 -0.508 -34.018 1.00 90.06 92 PRO A O 1
ATOM 756 N N . TYR A 1 93 ? 21.886 -2.337 -34.597 1.00 86.94 93 TYR A N 1
ATOM 757 C CA . TYR A 1 93 ? 21.167 -2.482 -33.325 1.00 86.94 93 TYR A CA 1
ATOM 758 C C . TYR A 1 93 ? 22.109 -2.461 -32.113 1.00 86.94 93 TYR A C 1
ATOM 760 O O . TYR A 1 93 ? 21.834 -1.778 -31.132 1.00 86.94 93 TYR A O 1
ATOM 768 N N . ASP A 1 94 ? 23.266 -3.115 -32.223 1.00 89.19 94 ASP A N 1
ATOM 769 C CA 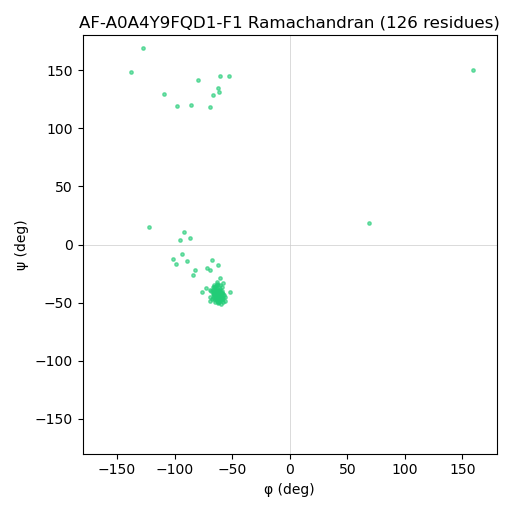. ASP A 1 94 ? 24.271 -3.193 -31.154 1.00 89.19 94 ASP A CA 1
ATOM 770 C C . ASP A 1 94 ? 24.856 -1.825 -30.752 1.00 89.19 94 ASP A C 1
ATOM 772 O O . ASP A 1 94 ? 25.457 -1.687 -29.685 1.00 89.19 94 ASP A O 1
ATOM 776 N N . LEU A 1 95 ? 24.705 -0.800 -31.600 1.00 89.81 95 LEU A N 1
ATOM 777 C CA . LEU A 1 95 ? 25.130 0.569 -31.306 1.00 89.81 95 LEU A CA 1
ATOM 778 C C . LEU A 1 95 ? 24.017 1.435 -30.712 1.00 89.81 95 LEU A C 1
ATOM 780 O O . LEU A 1 95 ? 24.318 2.530 -30.243 1.00 89.81 95 LEU A O 1
ATOM 784 N N . ALA A 1 96 ? 22.768 0.963 -30.662 1.00 91.00 96 ALA A N 1
ATOM 785 C CA . ALA A 1 96 ? 21.670 1.707 -30.048 1.00 91.00 96 ALA A CA 1
ATOM 786 C C . ALA A 1 96 ? 21.965 2.059 -28.583 1.00 91.00 96 ALA A C 1
ATOM 788 O O . ALA A 1 96 ? 21.810 3.207 -28.174 1.00 91.00 96 ALA A O 1
ATOM 789 N N . ASP A 1 97 ? 22.501 1.105 -27.820 1.00 90.06 97 ASP A N 1
ATOM 790 C CA . ASP A 1 97 ? 22.862 1.303 -26.411 1.00 90.06 97 ASP A CA 1
ATOM 791 C C . ASP A 1 97 ? 24.033 2.279 -26.211 1.00 90.06 97 ASP A C 1
ATOM 793 O O . ASP A 1 97 ? 24.305 2.714 -25.090 1.00 90.06 97 ASP A O 1
ATOM 797 N N . ARG A 1 98 ? 24.757 2.621 -27.286 1.00 90.25 98 ARG A N 1
ATOM 798 C CA . ARG A 1 98 ? 25.883 3.563 -27.255 1.00 90.25 98 ARG A CA 1
ATOM 799 C C . ARG A 1 98 ? 25.461 5.009 -27.477 1.00 90.25 98 ARG A C 1
ATOM 801 O O . ARG A 1 98 ? 26.285 5.877 -27.186 1.00 90.25 98 ARG A O 1
ATOM 808 N N . LEU A 1 99 ? 24.233 5.250 -27.945 1.00 91.88 99 LEU A N 1
ATOM 809 C CA . LEU A 1 99 ? 23.719 6.598 -28.160 1.00 91.88 99 LEU A CA 1
ATOM 810 C C . LEU A 1 99 ? 23.667 7.376 -26.845 1.00 91.88 99 LEU A C 1
ATOM 812 O O . LEU A 1 99 ? 23.159 6.890 -25.828 1.00 91.88 99 LEU A O 1
ATOM 816 N N . ARG A 1 100 ? 24.196 8.598 -26.873 1.00 89.50 100 ARG A N 1
ATOM 817 C CA . ARG A 1 100 ? 24.249 9.502 -25.724 1.00 89.50 100 ARG A CA 1
ATOM 818 C C . ARG A 1 100 ? 23.291 10.663 -25.923 1.00 89.50 100 ARG A C 1
ATOM 820 O O . ARG A 1 100 ? 23.326 11.336 -26.941 1.00 89.50 100 ARG A O 1
ATOM 827 N N . GLY A 1 101 ? 22.468 10.902 -24.914 1.00 88.25 101 GLY A N 1
ATOM 828 C CA . GLY A 1 101 ? 21.481 11.972 -24.915 1.00 88.25 101 GLY A CA 1
ATOM 829 C C . GLY A 1 101 ? 20.389 11.685 -23.897 1.00 88.25 101 GLY A C 1
ATOM 830 O O . GLY A 1 101 ? 20.113 10.518 -23.590 1.00 88.25 101 GLY A O 1
ATOM 831 N N . ASN A 1 102 ? 19.813 12.749 -23.349 1.00 84.56 102 ASN A N 1
ATOM 832 C CA . ASN A 1 102 ? 18.688 12.674 -22.417 1.00 84.56 102 ASN A CA 1
ATOM 833 C C . ASN A 1 102 ? 17.345 12.940 -23.108 1.00 84.56 102 ASN A C 1
ATOM 835 O O . ASN A 1 102 ? 16.304 12.588 -22.558 1.00 84.56 102 ASN A O 1
ATOM 839 N N . ASP A 1 103 ? 17.365 13.530 -24.303 1.00 88.81 103 ASP A N 1
ATOM 840 C CA . ASP A 1 103 ? 16.187 13.785 -25.122 1.00 88.81 103 ASP A CA 1
ATOM 841 C C . ASP A 1 103 ? 16.346 13.235 -26.552 1.00 88.81 103 ASP A C 1
ATOM 843 O O . ASP A 1 103 ? 17.414 12.786 -26.975 1.00 88.81 103 ASP A O 1
ATOM 847 N N . GLU A 1 104 ? 15.239 13.216 -27.295 1.00 89.31 104 GLU A N 1
ATOM 848 C CA . GLU A 1 104 ? 15.201 12.686 -28.661 1.00 89.31 104 GLU A CA 1
ATOM 849 C C . GLU A 1 104 ? 16.118 13.471 -29.613 1.00 89.31 104 GLU A C 1
ATOM 851 O O . GLU A 1 104 ? 16.752 12.872 -30.478 1.00 89.31 104 GLU A O 1
ATOM 856 N N . ALA A 1 105 ? 16.250 14.787 -29.431 1.00 91.44 105 ALA A N 1
ATOM 857 C CA . ALA A 1 105 ? 17.075 15.631 -30.290 1.00 91.44 105 ALA A CA 1
ATOM 858 C C . ALA A 1 105 ? 18.577 15.357 -30.105 1.00 91.44 105 ALA A C 1
ATOM 860 O O . ALA A 1 105 ? 19.299 15.210 -31.093 1.00 91.44 105 ALA A O 1
ATOM 861 N N . GLU A 1 106 ? 19.043 15.242 -28.859 1.00 93.12 106 GLU A N 1
ATOM 862 C CA . GLU A 1 106 ? 20.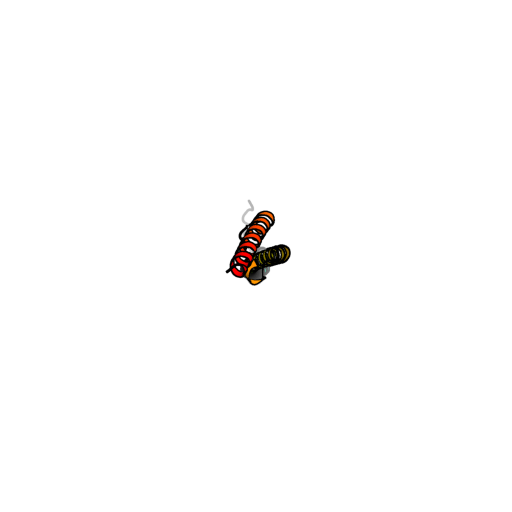419 14.869 -28.522 1.00 93.12 106 GLU A CA 1
ATOM 863 C C . GLU A 1 106 ? 20.753 13.472 -29.052 1.00 93.12 106 GLU A C 1
ATOM 865 O O . GLU A 1 106 ? 21.803 13.280 -29.666 1.00 93.12 106 GLU A O 1
ATOM 870 N N . LEU A 1 107 ? 19.837 12.510 -28.884 1.00 93.56 107 LEU A N 1
ATOM 871 C CA . LEU A 1 107 ? 20.020 11.146 -29.382 1.00 93.56 107 LEU A CA 1
ATOM 872 C C . LEU A 1 107 ? 20.089 11.085 -30.914 1.00 93.56 107 LEU A C 1
ATOM 874 O O . LEU A 1 107 ? 20.892 10.322 -31.453 1.00 93.56 107 LEU A O 1
ATOM 878 N N . ILE A 1 108 ? 19.274 11.875 -31.621 1.00 93.25 108 ILE A N 1
ATOM 879 C CA . ILE A 1 108 ? 19.332 11.976 -33.087 1.00 93.25 108 ILE A CA 1
ATOM 880 C C . ILE A 1 108 ? 20.669 12.576 -33.524 1.00 93.25 108 ILE A C 1
ATOM 882 O O . ILE A 1 108 ? 21.334 12.001 -34.383 1.00 93.25 108 ILE A O 1
ATOM 886 N N . ALA A 1 109 ? 21.100 13.679 -32.908 1.00 93.25 109 ALA A N 1
ATOM 887 C CA . ALA A 1 109 ? 22.363 14.327 -33.254 1.00 93.25 109 ALA A CA 1
ATOM 888 C C . ALA A 1 109 ? 23.572 13.395 -33.046 1.00 93.25 109 ALA A C 1
ATOM 890 O O . ALA A 1 109 ? 24.473 13.338 -33.889 1.00 93.25 109 ALA A O 1
ATOM 891 N N . ASP A 1 110 ? 23.585 12.631 -31.951 1.00 92.12 110 ASP A N 1
ATOM 892 C CA . ASP A 1 110 ? 24.632 11.640 -31.683 1.00 92.12 110 ASP A CA 1
ATOM 893 C C . ASP A 1 110 ? 24.591 10.483 -32.697 1.00 92.12 110 ASP A C 1
ATOM 895 O O . ASP A 1 110 ? 25.629 10.049 -33.206 1.00 92.12 110 ASP A O 1
ATOM 899 N N . ALA A 1 111 ? 23.393 10.028 -33.079 1.00 93.50 111 ALA A N 1
ATOM 900 C CA . ALA A 1 111 ? 23.218 8.982 -34.082 1.00 93.50 111 ALA A CA 1
ATOM 901 C C . ALA A 1 111 ? 23.675 9.415 -35.489 1.00 93.50 111 ALA A C 1
ATOM 903 O O . ALA A 1 111 ? 24.337 8.650 -36.200 1.00 93.50 111 ALA A O 1
ATOM 904 N N . GLU A 1 112 ? 23.378 10.650 -35.893 1.00 92.25 112 GLU A N 1
ATOM 905 C CA . GLU A 1 112 ? 23.862 11.248 -37.143 1.00 92.25 112 GLU A CA 1
ATOM 906 C C . GLU A 1 112 ? 25.392 11.381 -37.146 1.00 92.25 112 GLU A C 1
ATOM 908 O O . GLU A 1 112 ? 26.061 11.057 -38.133 1.00 92.25 112 GLU A O 1
ATOM 913 N N . TRP A 1 113 ? 25.978 11.801 -36.021 1.00 91.12 113 TRP A N 1
ATOM 914 C CA . TRP A 1 113 ? 27.430 11.898 -35.888 1.00 91.12 113 TRP A CA 1
ATOM 915 C C . TRP A 1 113 ? 28.110 10.525 -36.002 1.00 91.12 113 TRP A C 1
ATOM 917 O O . TRP A 1 113 ? 29.069 10.369 -36.771 1.00 91.12 113 TRP A O 1
ATOM 927 N N . LEU A 1 114 ? 27.596 9.518 -35.287 1.00 90.06 114 LEU A N 1
ATOM 928 C CA . LEU A 1 114 ? 28.120 8.150 -35.307 1.00 90.06 114 LEU A CA 1
ATOM 929 C C . LEU A 1 114 ? 27.987 7.501 -36.685 1.00 90.06 114 LEU A C 1
ATOM 931 O O . LEU A 1 114 ? 28.951 6.915 -37.183 1.00 90.06 114 LEU A O 1
ATOM 935 N N . SER A 1 115 ? 26.828 7.625 -37.332 1.00 90.25 115 SER A N 1
ATOM 936 C CA . SER A 1 115 ? 26.609 7.069 -38.674 1.00 90.25 115 SER A CA 1
AT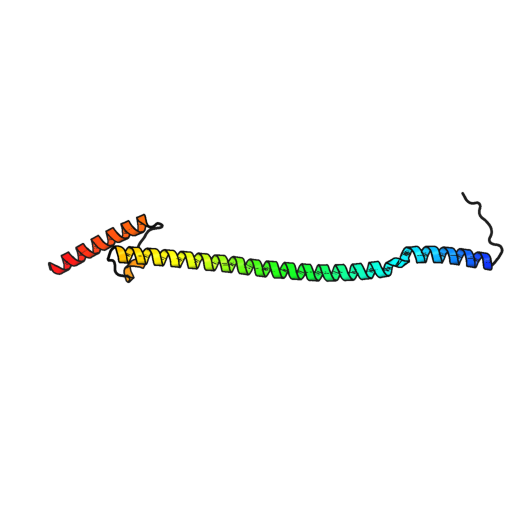OM 937 C C . SER A 1 115 ? 27.543 7.720 -39.699 1.00 90.25 115 SER A C 1
ATOM 939 O O . SER A 1 115 ? 28.203 7.028 -40.479 1.00 90.25 115 SER A O 1
ATOM 941 N N . GLY A 1 116 ? 27.714 9.045 -39.634 1.00 88.38 116 GLY A N 1
ATOM 942 C CA . GLY A 1 116 ? 28.671 9.776 -40.460 1.00 88.38 116 GLY A CA 1
ATOM 943 C C . GLY A 1 116 ? 30.134 9.392 -40.201 1.00 88.38 116 GLY A C 1
ATOM 944 O O . GLY A 1 116 ? 30.961 9.425 -41.117 1.00 88.38 116 GLY A O 1
ATOM 945 N N . PHE A 1 117 ? 30.497 9.030 -38.969 1.00 87.88 117 PHE A N 1
ATOM 946 C CA . PHE A 1 117 ? 31.831 8.515 -38.648 1.00 87.88 117 PHE A CA 1
ATOM 947 C C . PHE A 1 117 ? 32.067 7.120 -39.249 1.00 87.88 117 PHE A C 1
ATOM 949 O O . PHE A 1 117 ? 33.070 6.911 -39.934 1.00 87.88 117 PHE A O 1
ATOM 956 N N . LEU A 1 118 ? 31.119 6.197 -39.068 1.00 86.19 118 LEU A N 1
ATOM 957 C CA . LEU A 1 118 ? 31.205 4.826 -39.581 1.00 86.19 118 LEU A CA 1
ATOM 958 C C . LEU A 1 118 ? 31.275 4.779 -41.109 1.00 86.19 118 LEU A C 1
ATOM 960 O O . LEU A 1 118 ? 32.097 4.051 -41.666 1.00 86.19 118 LEU A O 1
ATOM 964 N N . ASN A 1 119 ? 30.478 5.606 -41.788 1.00 81.50 119 ASN A N 1
ATOM 965 C CA . ASN A 1 119 ? 30.494 5.695 -43.247 1.00 81.50 119 ASN A CA 1
ATOM 966 C C . ASN A 1 119 ? 31.859 6.164 -43.774 1.00 81.50 119 ASN A C 1
ATOM 968 O O . ASN A 1 119 ? 32.387 5.575 -44.713 1.00 81.50 119 ASN A O 1
ATOM 972 N N . ARG A 1 120 ? 32.484 7.159 -43.126 1.00 81.69 120 ARG A N 1
ATOM 973 C CA . ARG A 1 120 ? 33.836 7.630 -43.487 1.00 81.69 120 ARG A CA 1
ATOM 974 C C . ARG A 1 120 ? 34.917 6.574 -43.247 1.00 81.69 120 ARG A C 1
ATOM 976 O O . ARG A 1 120 ? 35.877 6.481 -44.011 1.00 81.69 120 ARG A O 1
ATOM 983 N N . GLN A 1 121 ? 34.779 5.783 -42.187 1.00 75.94 121 GLN A N 1
ATOM 984 C CA . GLN A 1 121 ? 35.726 4.718 -41.869 1.00 75.94 121 GLN A CA 1
ATOM 985 C C . GLN A 1 121 ? 35.589 3.530 -42.834 1.00 75.94 121 GLN A C 1
ATOM 987 O O . GLN A 1 121 ? 36.597 2.959 -43.247 1.00 75.94 121 GLN A O 1
ATOM 992 N N . SER A 1 122 ? 34.359 3.206 -43.246 1.00 71.31 122 SER A N 1
ATOM 993 C CA . SER A 1 122 ? 34.075 2.205 -44.278 1.00 71.31 122 SER A CA 1
ATOM 994 C C . SER A 1 122 ? 34.679 2.595 -45.629 1.00 71.31 122 SER A C 1
ATOM 996 O O . SER A 1 122 ? 35.367 1.776 -46.236 1.00 71.31 122 SER A O 1
ATOM 998 N N . THR A 1 123 ? 34.518 3.847 -46.071 1.00 66.12 123 THR A N 1
ATOM 999 C CA . THR A 1 123 ? 35.103 4.313 -47.340 1.00 66.12 123 THR A CA 1
ATOM 1000 C C . THR A 1 123 ? 36.633 4.293 -47.318 1.00 66.12 123 THR A C 1
ATOM 1002 O O . THR A 1 123 ? 37.252 3.834 -48.271 1.00 66.12 123 THR A O 1
ATOM 1005 N N . ALA A 1 124 ? 37.259 4.687 -46.203 1.00 64.25 124 ALA A N 1
ATOM 1006 C CA . ALA A 1 124 ? 38.719 4.681 -46.065 1.00 64.25 124 ALA A CA 1
ATOM 1007 C C . ALA A 1 124 ? 39.340 3.269 -46.002 1.00 64.25 124 ALA A C 1
ATOM 1009 O O . ALA A 1 124 ? 40.530 3.108 -46.271 1.00 64.25 124 ALA A O 1
ATOM 1010 N N . ALA A 1 125 ? 38.561 2.250 -45.625 1.00 60.28 125 ALA A N 1
ATOM 1011 C CA . ALA A 1 125 ? 39.002 0.856 -45.601 1.00 60.28 125 ALA A CA 1
ATOM 1012 C C . ALA A 1 125 ? 38.929 0.173 -46.979 1.00 60.28 125 ALA A C 1
ATOM 1014 O O . ALA A 1 125 ? 39.619 -0.817 -47.187 1.00 60.28 125 ALA A O 1
ATOM 1015 N N . ILE A 1 126 ? 38.112 0.688 -47.904 1.00 60.41 126 ILE A N 1
ATOM 1016 C CA . ILE A 1 126 ? 37.971 0.161 -49.273 1.00 60.41 126 ILE A CA 1
ATOM 1017 C C . ILE A 1 126 ? 39.062 0.727 -50.206 1.00 60.41 126 ILE A C 1
ATOM 1019 O O . ILE A 1 126 ? 39.428 0.086 -51.185 1.00 60.41 126 ILE A O 1
ATOM 1023 N N . GLU A 1 127 ? 39.602 1.910 -49.900 1.00 56.88 127 GLU A N 1
ATOM 1024 C CA . GLU A 1 127 ? 40.648 2.588 -50.689 1.00 56.88 127 GLU A CA 1
ATOM 1025 C C . GLU A 1 127 ? 42.096 2.173 -50.331 1.00 56.88 127 GLU A C 1
ATOM 1027 O O . GLU A 1 127 ? 43.047 2.761 -50.849 1.00 56.88 127 GLU A O 1
ATOM 1032 N N . ARG A 1 128 ? 42.284 1.181 -49.450 1.00 47.16 128 ARG A N 1
ATOM 1033 C CA . ARG A 1 128 ? 43.592 0.602 -49.082 1.00 47.16 128 ARG A CA 1
ATOM 1034 C C . ARG A 1 128 ? 43.741 -0.815 -49.611 1.00 47.16 128 ARG A C 1
ATOM 1036 O O . ARG A 1 128 ? 44.881 -1.152 -49.997 1.00 47.16 128 ARG A O 1
#

Sequence (128 aa):
MSEFKTIETQKELDRIISERLARQKNRFMDYDQLKDRVEELETENLGLNSAVTAFKQESASYSKQIEDLEEKVASYEQTILRTRIALQNGLPYDLADRLRGNDEAELIADAEWLSGFLNRQSTAAIER